Protein AF-A0A3B8WYT2-F1 (afdb_monomer_lite)

pLDDT: mean 75.13, std 12.1, range [45.84, 89.56]

Secondary structure (DSSP, 8-state):
---------TTTHHHHHHHHHHHHHHHHHHHHHTT--HHHHHHHHGGGS-HHHHHHHHHHHHHHHTT--HHHHHHTSTT--HHHHHHHHHHHHHT-HHHHHTT--

Foldseek 3Di:
DPPPPDPPPVVVVLVLLLVLVLQLLVQLLVCVLVVNDNLRSLVVSLVSHDPVQSVLSVQLSVCVVVVNQNLRSVVSRPNDDVQQSVLCVVCSVVVRNNVSSVVSD

Radius of gyration: 15.18 Å; chains: 1; bounding box: 38×23×46 Å

Sequence (105 aa):
PFDRLQVTAPLIGPWYLRRQLHEFINTLALLLSAGIPAHQAVPLAIPTTNSEVRRRIEEMNVALANGTGFTDALATIEGLNQQAIAMAASGETAGKLDEMLHHYS

Structure (mmCIF, N/CA/C/O backbone):
data_AF-A0A3B8WYT2-F1
#
_entry.id   AF-A0A3B8WYT2-F1
#
loop_
_atom_site.group_PDB
_atom_site.id
_atom_site.type_symbol
_atom_site.label_atom_id
_atom_site.label_alt_id
_atom_site.label_comp_id
_atom_site.label_asym_id
_atom_site.label_entity_id
_atom_site.label_seq_id
_atom_site.pdbx_PDB_ins_code
_atom_site.Cartn_x
_atom_site.Cartn_y
_atom_site.Cartn_z
_atom_site.occupancy
_atom_site.B_iso_or_equiv
_atom_site.auth_seq_id
_atom_site.auth_comp_id
_atom_site.auth_asym_id
_atom_site.auth_atom_id
_atom_site.pdbx_PDB_model_num
ATOM 1 N N . PRO A 1 1 ? 24.343 -15.597 -34.655 1.00 48.44 1 PRO A N 1
ATOM 2 C CA . PRO A 1 1 ? 23.507 -14.514 -35.222 1.00 48.44 1 PRO A CA 1
ATOM 3 C C . PRO A 1 1 ? 22.047 -14.572 -34.721 1.00 48.44 1 PRO A C 1
ATOM 5 O O . PRO A 1 1 ? 21.110 -14.532 -35.507 1.00 48.44 1 PRO A O 1
ATOM 8 N N . PHE A 1 2 ? 21.877 -14.636 -33.397 1.00 51.31 2 PHE A N 1
ATOM 9 C CA . PHE A 1 2 ? 20.612 -14.374 -32.696 1.00 51.31 2 PHE A CA 1
ATOM 10 C C . PHE A 1 2 ? 20.886 -13.373 -31.566 1.00 51.31 2 PHE A C 1
ATOM 12 O O . PHE A 1 2 ? 20.425 -13.508 -30.439 1.00 51.31 2 PHE A O 1
ATOM 19 N N . ASP A 1 3 ? 21.713 -12.379 -31.890 1.00 48.53 3 ASP A N 1
ATOM 20 C CA . ASP A 1 3 ? 21.883 -11.186 -31.080 1.00 48.53 3 ASP A CA 1
ATOM 21 C C . ASP A 1 3 ? 20.639 -10.315 -31.240 1.00 48.53 3 ASP A C 1
ATOM 23 O O . ASP A 1 3 ? 20.220 -10.016 -32.359 1.00 48.53 3 ASP A O 1
ATOM 27 N N . ARG A 1 4 ? 20.104 -9.849 -30.110 1.00 48.44 4 ARG A N 1
ATOM 28 C CA . ARG A 1 4 ? 19.177 -8.709 -30.031 1.00 48.44 4 ARG A CA 1
ATOM 29 C C . ARG A 1 4 ? 17.793 -8.919 -30.652 1.00 48.44 4 ARG A C 1
ATOM 31 O O . ARG A 1 4 ? 17.277 -8.024 -31.320 1.00 48.44 4 ARG A O 1
ATOM 38 N N . LEU A 1 5 ? 17.118 -10.022 -30.324 1.00 52.88 5 LEU A N 1
ATOM 39 C CA . LEU A 1 5 ? 15.654 -9.960 -30.266 1.00 52.88 5 LEU A CA 1
ATOM 40 C C . LEU A 1 5 ? 15.284 -9.036 -29.100 1.00 52.88 5 LEU A C 1
ATOM 42 O O . LEU A 1 5 ? 15.500 -9.330 -27.929 1.00 52.88 5 LEU A O 1
ATOM 46 N N . GLN A 1 6 ? 14.871 -7.841 -29.493 1.00 47.56 6 GLN A N 1
ATOM 47 C CA . GLN A 1 6 ? 14.685 -6.641 -28.700 1.00 47.56 6 GLN A CA 1
ATOM 48 C C . GLN A 1 6 ? 13.754 -6.897 -27.505 1.00 47.56 6 GLN A C 1
ATOM 50 O O . GLN A 1 6 ? 12.537 -6.952 -27.645 1.00 47.56 6 GLN A O 1
ATOM 55 N N . VAL A 1 7 ? 14.339 -6.971 -26.305 1.00 52.00 7 VAL A N 1
ATOM 56 C CA . VAL A 1 7 ? 13.640 -6.978 -24.998 1.00 52.00 7 VAL A CA 1
ATOM 57 C C . VAL A 1 7 ? 13.104 -5.576 -24.641 1.00 52.00 7 VAL A C 1
ATOM 59 O O . VAL A 1 7 ? 12.670 -5.298 -23.531 1.00 52.00 7 VAL A O 1
ATOM 62 N N . THR A 1 8 ? 13.084 -4.654 -25.598 1.00 48.56 8 THR A N 1
ATOM 63 C CA . THR A 1 8 ? 12.613 -3.282 -25.418 1.00 48.56 8 THR A CA 1
ATOM 64 C C . THR A 1 8 ? 11.336 -3.103 -26.223 1.00 48.56 8 THR A C 1
ATOM 66 O O . THR A 1 8 ? 11.311 -2.407 -27.230 1.00 48.56 8 THR A O 1
ATOM 69 N N . ALA A 1 9 ? 10.259 -3.758 -25.794 1.00 55.78 9 ALA A N 1
ATOM 70 C CA . ALA A 1 9 ? 8.915 -3.361 -26.190 1.00 55.78 9 ALA A CA 1
ATOM 71 C C . ALA A 1 9 ? 8.381 -2.385 -25.121 1.00 55.78 9 ALA A C 1
ATOM 73 O O . ALA A 1 9 ? 7.700 -2.826 -24.190 1.00 55.78 9 ALA A O 1
ATOM 74 N N . PRO A 1 10 ? 8.669 -1.065 -25.208 1.00 54.38 10 PRO A N 1
ATOM 75 C CA . PRO A 1 10 ? 8.196 -0.057 -24.247 1.00 54.38 10 PRO A CA 1
ATOM 76 C C . PRO A 1 10 ? 6.661 0.007 -24.129 1.00 54.38 10 PRO A C 1
ATOM 78 O O . PRO A 1 10 ? 6.136 0.622 -23.208 1.00 54.38 10 PRO A O 1
ATOM 81 N N . LEU A 1 11 ? 5.935 -0.668 -25.026 1.00 55.03 11 LEU A N 1
ATOM 82 C CA . LEU A 1 11 ? 4.479 -0.796 -25.018 1.00 55.03 11 LEU A CA 1
ATOM 83 C C . LEU A 1 11 ? 3.951 -1.890 -24.066 1.00 55.03 11 LEU A C 1
ATOM 85 O O . LEU A 1 11 ? 2.823 -1.773 -23.594 1.00 55.03 11 LEU A O 1
ATOM 89 N N . ILE A 1 12 ? 4.739 -2.926 -23.742 1.00 55.31 12 ILE A N 1
ATOM 90 C CA . ILE A 1 12 ? 4.306 -4.026 -22.850 1.00 55.31 12 ILE A CA 1
ATOM 91 C C . ILE A 1 12 ? 4.530 -3.663 -21.371 1.00 55.31 12 ILE A C 1
ATOM 93 O O . ILE A 1 12 ? 3.767 -4.089 -20.501 1.00 55.31 12 ILE A O 1
ATOM 97 N N . GLY A 1 13 ? 5.528 -2.820 -21.085 1.00 64.44 13 GLY A N 1
ATOM 98 C CA . GLY A 1 13 ? 5.908 -2.408 -19.728 1.00 64.44 13 GLY A CA 1
ATOM 99 C C . GLY A 1 13 ? 4.751 -1.849 -18.884 1.00 64.44 13 GLY A C 1
ATOM 100 O O . GLY A 1 13 ? 4.493 -2.384 -17.806 1.00 64.44 13 GLY A O 1
ATOM 101 N N . PRO A 1 14 ? 3.993 -0.841 -19.362 1.00 68.75 14 PRO A N 1
ATOM 102 C CA . PRO A 1 14 ? 2.914 -0.229 -18.582 1.00 68.75 14 PRO A CA 1
ATOM 103 C C . PRO A 1 14 ? 1.743 -1.174 -18.286 1.00 68.75 14 PRO A C 1
ATOM 105 O O . PRO A 1 14 ? 1.100 -1.061 -17.245 1.00 68.75 14 PRO A O 1
ATOM 108 N N . TRP A 1 15 ? 1.430 -2.096 -19.201 1.00 70.88 15 TRP A N 1
ATOM 109 C CA . TRP A 1 15 ? 0.340 -3.059 -19.013 1.00 70.88 15 TRP A CA 1
ATOM 110 C C . TRP A 1 15 ? 0.734 -4.153 -18.017 1.00 70.88 15 TRP A C 1
ATOM 112 O O . TRP A 1 15 ? -0.040 -4.499 -17.126 1.00 70.88 15 TRP A O 1
ATOM 122 N N . TYR A 1 16 ? 1.978 -4.625 -18.111 1.00 75.06 16 TYR A N 1
ATOM 123 C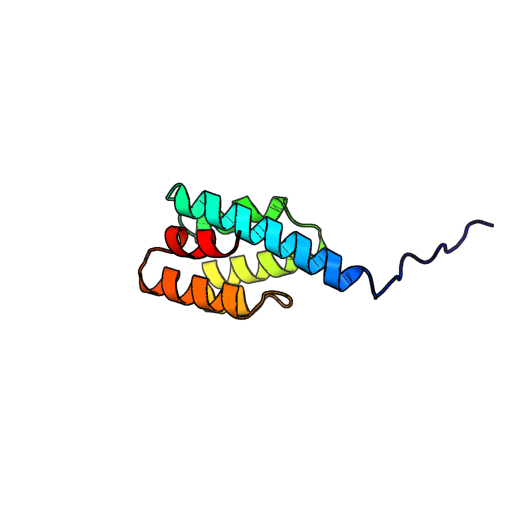 CA . TYR A 1 16 ? 2.543 -5.585 -17.170 1.00 75.06 16 TYR A CA 1
ATOM 124 C C . TYR A 1 16 ? 2.655 -5.012 -15.748 1.00 75.06 16 TYR A C 1
ATOM 126 O O . TYR A 1 16 ? 2.273 -5.677 -14.788 1.00 75.06 16 TYR A O 1
ATOM 134 N N . LEU A 1 17 ? 3.087 -3.753 -15.612 1.00 75.75 17 LEU A N 1
ATOM 135 C CA . LEU A 1 17 ? 3.160 -3.052 -14.326 1.00 75.75 17 LEU A CA 1
ATOM 136 C C . LEU A 1 17 ? 1.778 -2.915 -13.666 1.00 75.75 17 LEU A C 1
ATOM 138 O O . LEU A 1 17 ? 1.623 -3.220 -12.487 1.00 75.75 17 LEU A O 1
ATOM 142 N N . ARG A 1 18 ? 0.757 -2.523 -14.440 1.00 76.62 18 ARG A N 1
ATOM 143 C CA . ARG A 1 18 ? -0.628 -2.414 -13.950 1.00 76.62 18 ARG A CA 1
ATOM 144 C C . ARG A 1 18 ? -1.176 -3.741 -13.434 1.00 76.62 18 ARG A C 1
ATOM 146 O O . ARG A 1 18 ? -1.804 -3.764 -12.380 1.00 76.62 18 ARG A O 1
ATOM 153 N N . ARG A 1 19 ? -0.919 -4.840 -14.147 1.00 81.88 19 ARG A N 1
ATOM 154 C CA . ARG A 1 19 ? -1.333 -6.179 -13.711 1.00 81.88 19 ARG A CA 1
ATOM 155 C C . ARG A 1 19 ? -0.691 -6.562 -12.376 1.00 81.88 19 ARG A C 1
ATOM 157 O O . ARG A 1 19 ? -1.389 -7.013 -11.480 1.00 81.88 19 ARG A O 1
ATOM 164 N N . GLN A 1 20 ? 0.614 -6.344 -12.241 1.00 82.44 20 GLN A N 1
ATOM 165 C CA . GLN A 1 20 ? 1.355 -6.666 -11.019 1.00 82.44 20 GLN A CA 1
ATOM 166 C C . GLN A 1 20 ? 0.877 -5.843 -9.816 1.00 82.44 20 GLN A C 1
ATOM 168 O O . GLN A 1 20 ? 0.705 -6.374 -8.723 1.00 82.44 20 GLN A O 1
ATOM 173 N N . LEU A 1 21 ? 0.591 -4.554 -10.023 1.00 80.50 21 LEU A N 1
ATOM 174 C CA . LEU A 1 21 ? -0.011 -3.710 -8.990 1.00 80.50 21 LEU A CA 1
ATOM 175 C C . LEU A 1 21 ? -1.402 -4.198 -8.586 1.00 80.50 21 LEU A C 1
ATOM 177 O O . LEU A 1 21 ? -1.738 -4.174 -7.409 1.00 80.50 21 LEU A O 1
ATOM 181 N N . HIS A 1 22 ? -2.206 -4.669 -9.535 1.00 82.62 22 HIS A N 1
ATOM 182 C CA . HIS A 1 22 ? -3.517 -5.228 -9.227 1.00 82.62 22 HIS A CA 1
ATOM 183 C C . HIS A 1 22 ? -3.412 -6.528 -8.406 1.00 82.62 22 HIS A C 1
ATOM 185 O O . HIS A 1 22 ? -4.114 -6.674 -7.409 1.00 82.62 22 HIS A O 1
ATOM 191 N N . GLU A 1 23 ? -2.485 -7.430 -8.748 1.00 83.06 23 GLU A N 1
ATOM 192 C CA . GLU A 1 23 ? -2.210 -8.650 -7.966 1.00 83.06 23 GLU A CA 1
ATOM 193 C C . GLU A 1 23 ? -1.710 -8.323 -6.541 1.00 83.06 23 GLU A C 1
ATOM 195 O O . GLU A 1 23 ? -2.144 -8.952 -5.567 1.00 83.06 23 GLU A O 1
ATOM 200 N N . PHE A 1 24 ? -0.871 -7.291 -6.395 1.00 85.31 24 PHE A N 1
ATOM 201 C CA . PHE A 1 24 ? -0.453 -6.760 -5.095 1.00 85.31 24 PHE A CA 1
ATOM 202 C C . PHE A 1 24 ? -1.640 -6.242 -4.275 1.00 85.31 24 PHE A C 1
ATOM 204 O O . PHE A 1 24 ? -1.817 -6.672 -3.136 1.00 85.31 24 PHE A O 1
ATOM 211 N N . ILE A 1 25 ? -2.476 -5.368 -4.848 1.00 82.38 25 ILE A N 1
ATOM 212 C CA . ILE A 1 25 ? -3.636 -4.801 -4.147 1.00 82.38 25 ILE A CA 1
ATOM 213 C C . ILE A 1 25 ? -4.626 -5.889 -3.731 1.00 82.38 25 ILE A C 1
ATOM 215 O O . ILE A 1 25 ? -5.105 -5.856 -2.603 1.00 82.38 25 ILE A O 1
ATOM 219 N N . ASN A 1 26 ? -4.897 -6.877 -4.585 1.00 82.31 26 ASN A N 1
ATOM 220 C CA . ASN A 1 26 ? -5.806 -7.975 -4.244 1.00 82.31 26 ASN A CA 1
ATOM 221 C C . ASN A 1 26 ? -5.263 -8.824 -3.091 1.00 82.31 26 ASN A C 1
ATOM 223 O O . ASN A 1 26 ? -6.002 -9.186 -2.178 1.00 82.31 26 ASN A O 1
ATOM 227 N N . THR A 1 27 ? -3.960 -9.112 -3.097 1.00 86.44 27 THR A N 1
ATOM 228 C CA . THR A 1 27 ? -3.316 -9.828 -1.986 1.00 86.44 27 THR A CA 1
ATOM 229 C C . THR A 1 27 ? -3.387 -9.009 -0.701 1.00 86.44 27 THR A C 1
ATOM 231 O O . THR A 1 27 ? -3.726 -9.533 0.358 1.00 86.44 27 THR A O 1
ATOM 234 N N . LEU A 1 28 ? -3.113 -7.710 -0.796 1.00 84.06 28 LEU A N 1
ATOM 235 C CA . LEU A 1 28 ? -3.175 -6.786 0.327 1.00 84.06 28 LEU A CA 1
ATOM 236 C C . LEU A 1 28 ? -4.594 -6.689 0.905 1.00 84.06 28 LEU A C 1
ATOM 238 O O . LEU A 1 28 ? -4.747 -6.736 2.122 1.00 84.06 28 LEU A O 1
ATOM 242 N N . ALA A 1 29 ? -5.614 -6.639 0.045 1.00 80.25 29 ALA A N 1
ATOM 243 C CA . ALA A 1 29 ? -7.023 -6.676 0.424 1.00 80.25 29 ALA A CA 1
ATOM 244 C C . ALA A 1 29 ? -7.333 -7.920 1.262 1.00 80.25 29 ALA A C 1
ATOM 246 O O . ALA A 1 29 ? -7.804 -7.797 2.386 1.00 80.25 29 ALA A O 1
ATOM 247 N N . LEU A 1 30 ? -6.971 -9.107 0.760 1.00 81.50 30 LEU A N 1
ATOM 248 C CA . LEU A 1 30 ? -7.203 -10.380 1.449 1.00 81.50 30 LEU A CA 1
ATOM 249 C C . LEU A 1 30 ? -6.550 -10.426 2.836 1.00 81.50 30 LEU A C 1
ATOM 251 O O . LEU A 1 30 ? -7.161 -10.903 3.791 1.00 81.50 30 LEU A O 1
ATOM 255 N N . LEU A 1 31 ? -5.314 -9.938 2.955 1.00 85.06 31 LEU A N 1
ATOM 256 C CA . LEU A 1 31 ? -4.592 -9.910 4.228 1.00 85.06 31 LEU A CA 1
ATOM 257 C C . LEU A 1 31 ? -5.253 -8.948 5.221 1.00 85.06 31 LEU A C 1
ATOM 259 O O . LEU A 1 31 ? -5.444 -9.304 6.384 1.00 85.06 31 LEU A O 1
ATOM 263 N N . LEU A 1 32 ? -5.642 -7.758 4.762 1.00 81.44 32 LEU A N 1
ATOM 264 C CA . LEU A 1 32 ? -6.345 -6.781 5.591 1.00 81.44 32 LEU A CA 1
ATOM 265 C C . LEU A 1 32 ? -7.688 -7.346 6.073 1.00 81.44 32 LEU A C 1
ATOM 267 O O . LEU A 1 32 ? -7.981 -7.254 7.262 1.00 81.44 32 LEU A O 1
ATOM 271 N N . SER A 1 33 ? -8.453 -8.010 5.202 1.00 76.00 33 SER A N 1
ATOM 272 C CA . SER A 1 33 ? -9.725 -8.674 5.548 1.00 76.00 33 SER A CA 1
ATOM 273 C C . SER A 1 33 ? -9.572 -9.868 6.476 1.00 76.00 33 SER A C 1
ATOM 275 O O . SER A 1 33 ? -10.507 -10.219 7.191 1.00 76.00 33 SER A O 1
ATOM 277 N N . ALA A 1 34 ? -8.383 -10.463 6.536 1.00 83.25 34 ALA A N 1
ATOM 278 C CA . ALA A 1 34 ? -8.032 -11.439 7.560 1.00 83.25 34 ALA A CA 1
ATOM 279 C C . ALA A 1 34 ? -7.669 -10.790 8.916 1.00 83.25 34 ALA A C 1
ATOM 281 O O . ALA A 1 34 ? -7.284 -11.497 9.848 1.00 83.25 34 ALA A O 1
ATOM 282 N N . GLY A 1 35 ? -7.772 -9.462 9.041 1.00 80.00 35 GLY A N 1
ATOM 283 C CA . GLY A 1 35 ? -7.434 -8.701 10.243 1.00 80.00 35 GLY A CA 1
ATOM 284 C C . GLY A 1 35 ? -5.938 -8.428 10.408 1.00 80.00 35 GLY A C 1
ATOM 285 O O . GLY A 1 35 ? -5.510 -8.012 11.487 1.00 80.00 35 GLY A O 1
ATOM 286 N N . ILE A 1 36 ? -5.124 -8.666 9.373 1.00 84.88 36 ILE A N 1
ATOM 287 C CA . ILE A 1 36 ? -3.682 -8.410 9.428 1.00 84.88 36 ILE A CA 1
ATOM 288 C C . ILE A 1 36 ? -3.451 -6.901 9.278 1.00 84.88 36 ILE A C 1
ATOM 290 O O . ILE A 1 36 ? -3.866 -6.326 8.274 1.00 84.88 36 ILE A O 1
ATOM 294 N N . PRO A 1 37 ? -2.761 -6.234 10.220 1.00 82.50 37 PRO A N 1
ATOM 295 C CA . PRO A 1 37 ? -2.499 -4.800 10.130 1.00 82.50 37 PRO A CA 1
ATOM 296 C C . PRO A 1 37 ? -1.706 -4.422 8.872 1.00 82.50 37 PRO A C 1
ATOM 298 O O . PRO A 1 37 ? -0.797 -5.147 8.472 1.00 82.50 37 PRO A O 1
ATOM 301 N N . ALA A 1 38 ? -1.960 -3.239 8.302 1.00 80.25 38 ALA A N 1
ATOM 302 C CA . ALA A 1 38 ? -1.339 -2.792 7.046 1.00 80.25 38 ALA A CA 1
ATOM 303 C C . ALA A 1 38 ? 0.200 -2.882 7.030 1.00 80.25 38 ALA A C 1
ATOM 305 O O . ALA A 1 38 ? 0.775 -3.382 6.067 1.00 80.25 38 ALA A O 1
ATOM 306 N N . HIS A 1 39 ? 0.871 -2.488 8.118 1.00 82.19 39 HIS A N 1
ATOM 307 C CA . HIS A 1 39 ? 2.335 -2.566 8.237 1.00 82.19 39 HIS A CA 1
ATOM 308 C C . HIS A 1 39 ? 2.888 -4.007 8.202 1.00 82.19 39 HIS A C 1
ATOM 310 O O . HIS A 1 39 ? 4.061 -4.203 7.904 1.00 82.19 39 HIS A O 1
ATOM 316 N N . GLN A 1 40 ? 2.059 -5.015 8.498 1.00 85.50 40 GLN A N 1
ATOM 317 C CA . GLN A 1 40 ? 2.401 -6.439 8.370 1.00 85.50 40 GLN A CA 1
ATOM 318 C C . GLN A 1 40 ? 1.926 -7.014 7.034 1.00 85.50 40 GLN A C 1
ATOM 320 O O . GLN A 1 40 ? 2.600 -7.856 6.450 1.00 85.50 40 GLN A O 1
ATOM 325 N N . ALA A 1 41 ? 0.786 -6.551 6.525 1.00 87.44 41 ALA A N 1
ATOM 326 C CA . ALA A 1 41 ? 0.202 -7.039 5.283 1.00 87.44 41 ALA A CA 1
ATOM 327 C C . ALA A 1 41 ? 1.018 -6.627 4.044 1.00 87.44 41 ALA A C 1
ATOM 329 O O . ALA A 1 41 ? 1.225 -7.438 3.143 1.00 87.44 41 ALA A O 1
ATOM 330 N N . VAL A 1 42 ? 1.542 -5.396 4.009 1.00 87.25 42 VAL A N 1
ATOM 331 C CA . VAL A 1 42 ? 2.362 -4.885 2.896 1.00 87.25 42 VAL A CA 1
ATOM 332 C C . VAL A 1 42 ? 3.580 -5.773 2.604 1.00 87.25 42 VAL A C 1
ATOM 334 O O . VAL A 1 42 ? 3.687 -6.240 1.468 1.00 87.25 42 VAL A O 1
ATOM 337 N N . PRO A 1 43 ? 4.468 -6.096 3.568 1.00 88.75 43 PRO A N 1
ATOM 338 C CA . PRO A 1 43 ? 5.623 -6.950 3.290 1.00 88.75 43 PRO A CA 1
ATOM 339 C C . PRO A 1 43 ? 5.249 -8.385 2.898 1.00 88.75 43 PRO A C 1
ATOM 341 O O . PRO A 1 43 ? 6.003 -9.026 2.167 1.00 88.75 43 PRO A O 1
ATOM 344 N N . LEU A 1 44 ? 4.083 -8.882 3.321 1.00 88.75 44 LEU A N 1
ATOM 345 C CA . LEU A 1 44 ? 3.564 -10.190 2.905 1.00 88.75 44 LEU A CA 1
ATOM 346 C C . LEU A 1 44 ? 3.025 -10.190 1.467 1.00 88.75 44 LEU A C 1
ATOM 348 O O . LEU A 1 44 ? 3.028 -11.235 0.820 1.00 88.75 44 LEU A O 1
ATOM 352 N N . ALA A 1 45 ? 2.595 -9.034 0.957 1.00 86.44 45 ALA A N 1
ATOM 353 C CA . ALA A 1 45 ? 2.115 -8.874 -0.411 1.00 86.44 45 ALA A CA 1
ATOM 354 C C . ALA A 1 45 ? 3.242 -8.561 -1.420 1.00 86.44 45 ALA A C 1
ATOM 356 O O . ALA A 1 45 ? 3.075 -8.831 -2.603 1.00 86.44 45 ALA A O 1
ATOM 357 N N . ILE A 1 46 ? 4.413 -8.066 -0.991 1.00 83.38 46 ILE A N 1
ATOM 358 C CA . ILE A 1 46 ? 5.575 -7.780 -1.869 1.00 83.38 46 ILE A CA 1
ATOM 359 C C . ILE A 1 46 ? 6.023 -8.969 -2.754 1.00 83.38 46 ILE A C 1
ATOM 361 O O . ILE A 1 46 ? 6.366 -8.750 -3.921 1.00 83.38 46 ILE A O 1
ATOM 365 N N . PRO A 1 47 ? 6.068 -10.230 -2.270 1.00 83.00 47 PRO A N 1
ATOM 366 C CA . PRO A 1 47 ? 6.563 -11.351 -3.068 1.00 83.00 47 PRO A CA 1
ATOM 367 C C . PRO A 1 47 ? 5.746 -11.645 -4.329 1.00 83.00 47 PRO A C 1
ATOM 369 O O . PRO A 1 47 ? 6.267 -12.322 -5.217 1.00 83.00 47 PRO A O 1
ATOM 372 N N . THR A 1 48 ? 4.511 -11.142 -4.430 1.00 77.38 48 THR A N 1
ATOM 373 C CA . THR A 1 48 ? 3.653 -11.344 -5.606 1.00 77.38 48 THR A CA 1
ATOM 374 C C . THR A 1 48 ? 4.092 -10.507 -6.806 1.00 77.38 48 THR A C 1
ATOM 376 O O . THR A 1 48 ? 3.679 -10.798 -7.923 1.00 77.38 48 THR A O 1
ATOM 379 N N . THR A 1 49 ? 4.988 -9.528 -6.620 1.00 77.94 49 THR A N 1
ATOM 380 C CA . THR A 1 49 ? 5.402 -8.604 -7.682 1.00 77.94 49 THR A CA 1
ATOM 381 C C . THR A 1 49 ? 6.788 -8.907 -8.261 1.00 77.94 49 THR A C 1
ATOM 383 O O . THR A 1 49 ? 7.668 -9.482 -7.608 1.00 77.94 49 THR A O 1
ATOM 386 N N . ASN A 1 50 ? 7.031 -8.446 -9.495 1.00 77.50 50 ASN A N 1
ATOM 387 C CA . ASN A 1 50 ? 8.351 -8.503 -10.138 1.00 77.50 50 ASN A CA 1
ATOM 388 C C . ASN A 1 50 ? 9.367 -7.527 -9.502 1.00 77.50 50 ASN A C 1
ATOM 390 O O . ASN A 1 50 ? 9.009 -6.692 -8.674 1.00 77.50 50 ASN A O 1
ATOM 394 N N . SER A 1 51 ? 10.634 -7.593 -9.929 1.00 75.38 51 SER A N 1
ATOM 395 C CA . SER A 1 51 ? 11.728 -6.768 -9.388 1.00 75.38 51 SER A CA 1
ATOM 396 C C . SER A 1 51 ? 11.520 -5.252 -9.523 1.00 75.38 51 SER A C 1
ATOM 398 O O . SER A 1 51 ? 11.949 -4.510 -8.647 1.00 75.38 51 SER A O 1
ATOM 400 N N . GLU A 1 52 ? 10.853 -4.788 -10.585 1.00 73.25 52 GLU A N 1
ATOM 401 C CA . GLU A 1 52 ? 10.612 -3.354 -10.822 1.00 73.25 52 GLU A CA 1
ATOM 402 C C . GLU A 1 52 ? 9.532 -2.784 -9.891 1.00 73.25 52 GLU A C 1
ATOM 404 O O . GLU A 1 52 ? 9.712 -1.729 -9.284 1.00 73.25 52 GLU A O 1
ATOM 409 N N . VAL A 1 53 ? 8.412 -3.496 -9.739 1.00 76.00 53 VAL A N 1
ATOM 410 C CA . VAL A 1 53 ? 7.312 -3.091 -8.851 1.00 76.00 53 VAL A CA 1
ATOM 411 C C . VAL A 1 53 ? 7.703 -3.278 -7.384 1.00 76.00 53 VAL A C 1
ATOM 413 O O . VAL A 1 53 ? 7.362 -2.448 -6.545 1.00 76.00 53 VAL A O 1
ATOM 416 N N . ARG A 1 54 ? 8.497 -4.312 -7.088 1.00 82.69 54 ARG A N 1
ATOM 417 C CA . ARG A 1 54 ? 8.999 -4.603 -5.742 1.00 82.69 54 ARG A CA 1
ATOM 418 C C . ARG A 1 54 ? 9.725 -3.415 -5.123 1.00 82.69 54 ARG A C 1
ATOM 420 O O . ARG A 1 54 ? 9.384 -3.041 -4.010 1.00 82.69 54 ARG A O 1
ATOM 427 N N . ARG A 1 55 ? 10.649 -2.780 -5.854 1.00 82.56 55 ARG A N 1
ATOM 428 C CA . ARG A 1 55 ? 11.403 -1.619 -5.346 1.00 82.56 55 ARG A CA 1
ATOM 429 C C . ARG A 1 55 ? 10.477 -0.477 -4.913 1.00 82.56 55 ARG A C 1
ATOM 431 O O . ARG A 1 55 ? 10.678 0.124 -3.866 1.00 82.56 55 ARG A O 1
ATOM 438 N N . ARG A 1 56 ? 9.435 -0.204 -5.704 1.00 82.44 56 ARG A N 1
ATOM 439 C CA . ARG A 1 56 ? 8.454 0.857 -5.419 1.00 82.44 56 ARG A CA 1
ATOM 440 C C . ARG A 1 56 ? 7.621 0.538 -4.174 1.00 82.44 56 ARG A C 1
ATOM 442 O O . ARG A 1 56 ? 7.363 1.419 -3.363 1.00 82.44 56 ARG A O 1
ATOM 449 N N . ILE A 1 57 ? 7.230 -0.725 -3.997 1.00 84.06 57 ILE A N 1
ATOM 450 C CA . ILE A 1 57 ? 6.489 -1.159 -2.803 1.00 84.06 57 ILE A CA 1
ATOM 451 C C . ILE A 1 57 ? 7.401 -1.191 -1.566 1.00 84.06 57 ILE A C 1
ATOM 453 O O . ILE A 1 57 ? 6.956 -0.873 -0.467 1.00 84.06 57 ILE A O 1
ATOM 457 N N . GLU A 1 58 ? 8.683 -1.522 -1.717 1.00 87.25 58 GLU A N 1
ATOM 458 C CA . GLU A 1 58 ? 9.666 -1.440 -0.630 1.00 87.25 58 GLU A CA 1
ATOM 459 C C . GLU A 1 58 ? 9.840 0.006 -0.139 1.00 87.25 58 GLU A C 1
ATOM 461 O O . GLU A 1 58 ? 9.849 0.240 1.069 1.00 87.25 58 GLU A O 1
ATOM 466 N N . GLU A 1 59 ? 9.889 0.984 -1.047 1.00 86.75 59 GLU A N 1
ATOM 467 C CA . GLU A 1 59 ? 9.910 2.414 -0.705 1.00 86.75 59 GLU A CA 1
ATOM 468 C C . GLU A 1 59 ? 8.637 2.844 0.048 1.00 86.75 59 GLU A C 1
ATOM 470 O O . GLU A 1 59 ? 8.728 3.490 1.096 1.00 86.75 59 GLU A O 1
ATOM 475 N N . MET A 1 60 ? 7.457 2.409 -0.412 1.00 87.38 60 MET A N 1
ATOM 476 C CA . MET A 1 60 ? 6.186 2.598 0.303 1.00 87.38 60 MET A CA 1
ATOM 477 C C . MET A 1 60 ? 6.227 1.980 1.712 1.00 87.38 60 MET A C 1
ATOM 479 O O . MET A 1 60 ? 5.777 2.600 2.676 1.00 87.38 60 MET A O 1
ATOM 483 N N . ASN A 1 61 ? 6.774 0.770 1.858 1.00 87.50 61 ASN A N 1
ATOM 484 C CA . ASN A 1 61 ? 6.867 0.078 3.144 1.00 87.50 61 ASN A CA 1
ATOM 485 C C . ASN A 1 61 ? 7.779 0.822 4.134 1.00 87.50 61 ASN A C 1
ATOM 487 O O . ASN A 1 61 ? 7.472 0.905 5.323 1.00 87.50 61 ASN A O 1
ATOM 491 N N . VAL A 1 62 ? 8.875 1.409 3.646 1.00 89.56 62 VAL A N 1
ATOM 492 C CA . VAL A 1 62 ? 9.745 2.274 4.456 1.00 89.56 62 VAL A CA 1
ATOM 493 C C . VAL A 1 62 ? 9.008 3.544 4.887 1.00 89.56 62 VAL A C 1
ATOM 495 O O . VAL A 1 62 ? 9.102 3.930 6.051 1.00 89.56 62 VAL A O 1
ATOM 498 N N . ALA A 1 63 ? 8.246 4.181 3.994 1.00 87.56 63 ALA A N 1
ATOM 499 C CA . ALA A 1 63 ? 7.448 5.360 4.338 1.00 87.56 63 ALA A CA 1
ATOM 500 C C . ALA A 1 63 ? 6.414 5.049 5.437 1.00 87.56 63 ALA A C 1
ATOM 502 O O . ALA A 1 63 ? 6.339 5.762 6.439 1.00 87.56 63 ALA A O 1
ATOM 503 N N . LEU A 1 64 ? 5.694 3.931 5.306 1.00 85.88 64 LEU A N 1
ATOM 504 C CA . LEU A 1 64 ? 4.769 3.429 6.328 1.00 85.88 64 LEU A CA 1
ATOM 505 C C . LEU A 1 64 ? 5.452 3.216 7.684 1.00 85.88 64 LEU A C 1
ATOM 507 O O . LEU A 1 64 ? 4.931 3.640 8.715 1.00 85.88 64 LEU A O 1
ATOM 511 N N . ALA A 1 65 ? 6.635 2.596 7.692 1.00 85.56 65 ALA A N 1
ATOM 512 C CA . ALA A 1 65 ? 7.406 2.372 8.916 1.00 85.56 65 ALA A CA 1
ATOM 513 C C . ALA A 1 65 ? 7.849 3.684 9.592 1.00 85.56 65 ALA A C 1
ATOM 515 O O . ALA A 1 65 ? 7.990 3.729 10.813 1.00 85.56 65 ALA A O 1
ATOM 516 N N . ASN A 1 66 ? 8.018 4.757 8.815 1.00 89.44 66 ASN A N 1
ATOM 517 C CA . ASN A 1 66 ? 8.356 6.094 9.306 1.00 89.44 66 ASN A CA 1
ATOM 518 C C . ASN A 1 66 ? 7.128 6.913 9.749 1.00 89.44 66 ASN A C 1
ATOM 520 O O . ASN A 1 66 ? 7.275 8.078 10.119 1.00 89.44 66 ASN A O 1
ATOM 524 N N . GLY A 1 67 ? 5.926 6.328 9.722 1.00 85.12 67 GLY A N 1
ATOM 525 C CA . GLY A 1 67 ? 4.689 6.979 10.154 1.00 85.12 67 GLY A CA 1
ATOM 526 C C . GLY A 1 67 ? 3.977 7.780 9.064 1.00 85.12 67 GLY A C 1
ATOM 527 O O . GLY A 1 67 ? 3.061 8.537 9.378 1.00 85.12 67 GLY A O 1
ATOM 528 N N . THR A 1 68 ? 4.369 7.633 7.794 1.00 87.94 68 THR A N 1
ATOM 529 C CA . THR A 1 68 ? 3.552 8.124 6.677 1.00 87.94 68 THR A CA 1
ATOM 530 C C . THR A 1 68 ? 2.222 7.370 6.651 1.00 87.94 68 THR A C 1
ATOM 532 O O . THR A 1 68 ? 2.198 6.156 6.856 1.00 87.94 68 THR A O 1
ATOM 535 N N . GLY A 1 69 ? 1.123 8.084 6.391 1.00 86.44 69 GLY A N 1
ATOM 536 C CA . GLY A 1 69 ? -0.187 7.465 6.202 1.00 86.44 69 GLY A CA 1
ATOM 537 C C . GLY A 1 69 ? -0.165 6.449 5.058 1.00 86.44 69 GLY A C 1
ATOM 538 O O . GLY A 1 69 ? 0.571 6.601 4.081 1.00 86.44 69 GLY A O 1
ATOM 539 N N . PHE A 1 70 ? -0.970 5.400 5.167 1.00 84.50 70 PHE A N 1
ATOM 540 C CA . PHE A 1 70 ? -1.080 4.345 4.167 1.00 84.50 70 PHE A CA 1
ATOM 541 C C . PHE A 1 70 ? -1.488 4.885 2.802 1.00 84.50 70 PHE A C 1
ATOM 543 O O . PHE A 1 70 ? -0.891 4.511 1.794 1.00 84.50 70 PHE A O 1
ATOM 550 N N . THR A 1 71 ? -2.452 5.796 2.765 1.00 85.81 71 THR A N 1
ATOM 551 C CA . THR A 1 71 ? -2.919 6.436 1.532 1.00 85.81 71 THR A CA 1
ATOM 552 C C . THR A 1 71 ? -1.816 7.249 0.874 1.00 85.81 71 THR A C 1
ATOM 554 O O . THR A 1 71 ? -1.605 7.133 -0.333 1.00 85.81 71 THR A O 1
ATOM 557 N N . ASP A 1 72 ? -1.080 8.029 1.666 1.00 86.88 72 ASP A N 1
ATOM 558 C CA . ASP A 1 72 ? 0.019 8.859 1.177 1.00 86.88 72 ASP A CA 1
ATOM 559 C C . ASP A 1 72 ? 1.160 7.992 0.640 1.00 86.88 72 ASP A C 1
ATOM 561 O O . ASP A 1 72 ? 1.687 8.252 -0.441 1.00 86.88 72 ASP A O 1
ATOM 565 N N . ALA A 1 73 ? 1.498 6.914 1.350 1.00 87.38 73 ALA A N 1
ATOM 566 C CA . ALA A 1 73 ? 2.503 5.955 0.914 1.00 87.38 73 ALA A CA 1
ATOM 567 C C . ALA A 1 73 ? 2.068 5.242 -0.379 1.00 87.38 73 ALA A C 1
ATOM 569 O O . ALA A 1 73 ? 2.866 5.103 -1.307 1.00 87.38 73 ALA A O 1
ATOM 570 N N . LEU A 1 74 ? 0.795 4.851 -0.487 1.00 84.12 74 LEU A N 1
ATOM 571 C CA . LEU A 1 74 ? 0.231 4.202 -1.670 1.00 84.12 74 LEU A CA 1
ATOM 572 C C . LEU A 1 74 ? 0.212 5.136 -2.893 1.00 84.12 74 LEU A C 1
ATOM 574 O O . LEU A 1 74 ? 0.466 4.694 -4.014 1.00 84.12 74 LEU A O 1
ATOM 578 N N . ALA A 1 75 ? -0.034 6.432 -2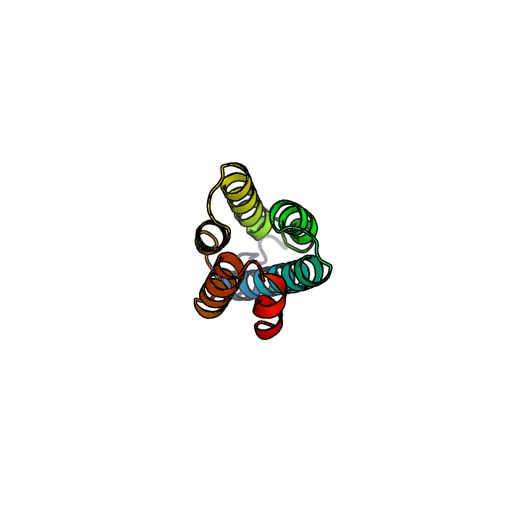.685 1.00 84.75 75 ALA A N 1
ATOM 579 C CA . ALA A 1 75 ? -0.054 7.441 -3.743 1.00 84.75 75 ALA A CA 1
ATOM 580 C C . ALA A 1 75 ? 1.320 7.680 -4.402 1.00 84.75 75 ALA A C 1
ATOM 582 O O . ALA A 1 75 ? 1.378 8.214 -5.510 1.00 84.75 75 ALA A O 1
ATOM 583 N N . THR A 1 76 ? 2.423 7.261 -3.767 1.00 83.62 76 THR A N 1
ATOM 584 C CA . THR A 1 76 ? 3.777 7.347 -4.352 1.00 83.62 76 THR A CA 1
ATOM 585 C C . THR A 1 76 ? 4.026 6.329 -5.470 1.00 83.62 76 THR A C 1
ATOM 587 O O . THR A 1 76 ? 4.955 6.480 -6.266 1.00 83.62 76 THR A O 1
ATOM 590 N N . ILE A 1 77 ? 3.191 5.292 -5.570 1.00 81.62 77 ILE A N 1
ATOM 591 C CA . ILE A 1 77 ? 3.347 4.230 -6.560 1.00 81.62 77 ILE A CA 1
ATOM 592 C C . ILE A 1 77 ? 2.691 4.651 -7.883 1.00 81.62 77 I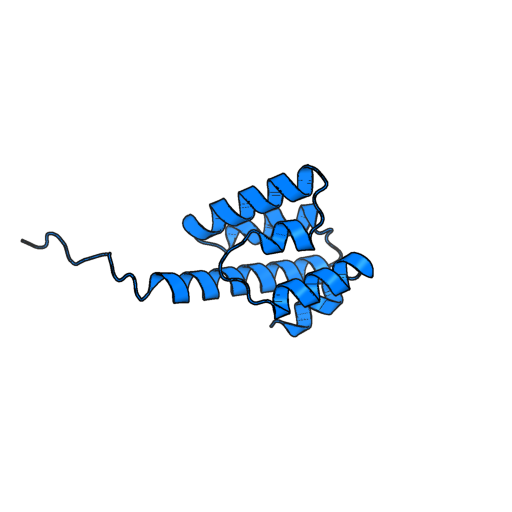LE A C 1
ATOM 594 O O . ILE A 1 77 ? 1.469 4.642 -8.047 1.00 81.62 77 ILE A O 1
ATOM 598 N N . GLU A 1 78 ? 3.518 4.973 -8.880 1.00 76.31 78 GLU A N 1
ATOM 599 C CA . GLU A 1 78 ? 3.036 5.259 -10.235 1.00 76.31 78 GLU A CA 1
ATOM 600 C C . GLU A 1 78 ? 2.331 4.037 -10.849 1.00 76.31 78 GLU A C 1
ATOM 602 O O . GLU A 1 78 ? 2.850 2.920 -10.830 1.00 76.31 78 GLU A O 1
ATOM 607 N N . GLY A 1 79 ? 1.164 4.258 -11.460 1.00 75.31 79 GLY A N 1
ATOM 608 C CA . GLY A 1 79 ? 0.397 3.218 -12.153 1.00 75.31 79 GLY A CA 1
ATOM 609 C C . GLY A 1 79 ? -0.843 2.730 -11.404 1.00 75.31 79 GLY A C 1
ATOM 610 O O . GLY A 1 79 ? -1.673 2.058 -12.021 1.00 75.31 79 GLY A O 1
ATOM 611 N N . LEU A 1 80 ? -1.016 3.114 -10.136 1.00 74.31 80 LEU A N 1
ATOM 612 C CA . LEU A 1 80 ? -2.293 2.989 -9.432 1.00 74.31 80 LEU A CA 1
ATOM 613 C C . LEU A 1 80 ? -3.300 4.016 -9.950 1.00 74.31 80 LEU A C 1
ATOM 615 O O . LEU A 1 80 ? -2.956 5.154 -10.272 1.00 74.31 80 LEU A O 1
ATOM 619 N N . ASN A 1 81 ? -4.561 3.603 -10.057 1.00 75.19 81 ASN A N 1
ATOM 620 C CA . ASN A 1 81 ? -5.631 4.516 -10.430 1.00 75.19 81 ASN A CA 1
ATOM 621 C C . ASN A 1 81 ? -6.109 5.315 -9.201 1.00 75.19 81 ASN A C 1
ATOM 623 O O . ASN A 1 81 ? -5.965 4.888 -8.055 1.00 75.19 81 ASN A O 1
ATOM 627 N N . GLN A 1 82 ? -6.703 6.487 -9.440 1.00 76.06 82 GLN A N 1
ATOM 628 C CA .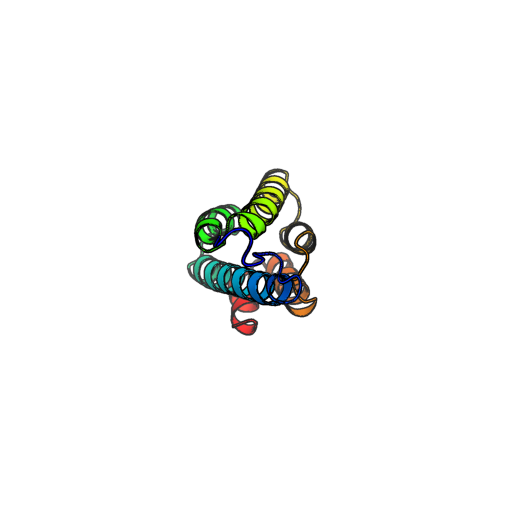 GLN A 1 82 ? -7.201 7.346 -8.357 1.00 76.06 82 GLN A CA 1
ATOM 629 C C . GLN A 1 82 ? -8.300 6.679 -7.517 1.00 76.06 82 GLN A C 1
ATOM 631 O O . GLN A 1 82 ? -8.460 7.014 -6.349 1.00 76.06 82 GLN A O 1
ATOM 636 N N . GLN A 1 83 ? -9.036 5.722 -8.088 1.00 70.44 83 GLN A N 1
ATOM 637 C CA . GLN A 1 83 ? -10.075 4.980 -7.373 1.00 70.44 83 GLN A CA 1
ATOM 638 C C . GLN A 1 83 ? -9.483 4.093 -6.270 1.00 70.44 83 GLN A C 1
ATOM 640 O O . GLN A 1 83 ? -9.994 4.105 -5.155 1.00 70.44 83 GLN A O 1
ATOM 645 N N . ALA A 1 84 ? -8.377 3.391 -6.535 1.00 71.44 84 ALA A N 1
ATOM 646 C CA . ALA A 1 84 ? -7.675 2.583 -5.536 1.00 71.44 84 ALA A CA 1
ATOM 647 C C . ALA A 1 84 ? -7.178 3.438 -4.365 1.00 71.44 84 ALA A C 1
ATOM 649 O O . ALA A 1 84 ? -7.358 3.073 -3.205 1.00 71.44 84 ALA A O 1
ATOM 650 N N . ILE A 1 85 ? -6.604 4.605 -4.672 1.00 78.38 85 ILE A N 1
ATOM 651 C CA . ILE A 1 85 ? -6.109 5.550 -3.664 1.00 78.38 85 ILE A CA 1
ATOM 652 C C . ILE A 1 85 ? -7.276 6.106 -2.835 1.00 78.38 85 ILE A C 1
ATOM 654 O O . ILE A 1 85 ? -7.191 6.153 -1.613 1.00 78.38 85 ILE A O 1
ATOM 658 N N . ALA A 1 86 ? -8.394 6.471 -3.470 1.00 71.81 86 ALA A N 1
ATOM 659 C CA . ALA A 1 86 ? -9.580 6.961 -2.765 1.00 71.81 86 ALA A CA 1
ATOM 660 C C . ALA A 1 86 ? -10.200 5.898 -1.838 1.00 71.81 86 ALA A C 1
ATOM 662 O O . ALA A 1 86 ? -10.649 6.223 -0.738 1.00 71.81 86 ALA A O 1
ATOM 663 N N . MET A 1 87 ? -10.194 4.626 -2.247 1.00 69.94 87 MET A N 1
ATOM 664 C CA . MET A 1 87 ? -10.659 3.522 -1.401 1.00 69.94 87 MET A CA 1
ATOM 665 C C . MET A 1 87 ? -9.726 3.279 -0.213 1.00 69.94 87 MET A C 1
ATOM 667 O O . MET A 1 87 ? -10.205 3.122 0.910 1.00 69.94 87 MET A O 1
ATOM 671 N N . ALA A 1 88 ? -8.409 3.332 -0.428 1.00 74.62 88 ALA A N 1
ATOM 672 C CA . ALA A 1 88 ? -7.429 3.292 0.654 1.00 74.62 88 ALA A CA 1
ATOM 673 C C . ALA A 1 88 ? -7.634 4.443 1.659 1.00 74.62 88 ALA A C 1
ATOM 675 O O . ALA A 1 88 ? -7.682 4.187 2.859 1.00 74.62 88 ALA A O 1
ATOM 676 N N . ALA A 1 89 ? -7.872 5.668 1.174 1.00 73.31 89 ALA A N 1
ATOM 677 C CA . ALA A 1 89 ? -8.145 6.855 1.996 1.00 73.31 89 ALA A CA 1
ATOM 678 C C . ALA A 1 89 ? -9.380 6.699 2.888 1.00 73.31 89 ALA A C 1
ATOM 680 O O . ALA A 1 89 ? -9.354 7.010 4.085 1.00 73.31 89 ALA A O 1
ATOM 681 N N . SER A 1 90 ? -10.465 6.186 2.303 1.00 68.81 90 SER A N 1
ATOM 682 C CA . SER A 1 90 ? -11.703 5.911 3.030 1.00 68.81 90 SER A CA 1
ATOM 683 C C . SER A 1 90 ? -11.501 4.823 4.090 1.00 68.81 90 SER A C 1
ATOM 685 O O . SER A 1 90 ? -12.010 4.946 5.204 1.00 68.81 90 SER A O 1
ATOM 687 N N . GLY A 1 91 ? -10.741 3.774 3.762 1.00 70.56 91 GL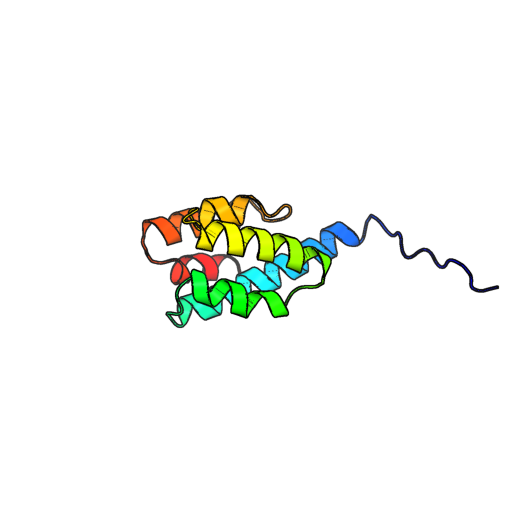Y A N 1
ATOM 688 C CA . GLY A 1 91 ? -10.451 2.663 4.669 1.00 70.56 91 GLY A CA 1
ATOM 689 C C . GLY A 1 91 ? -9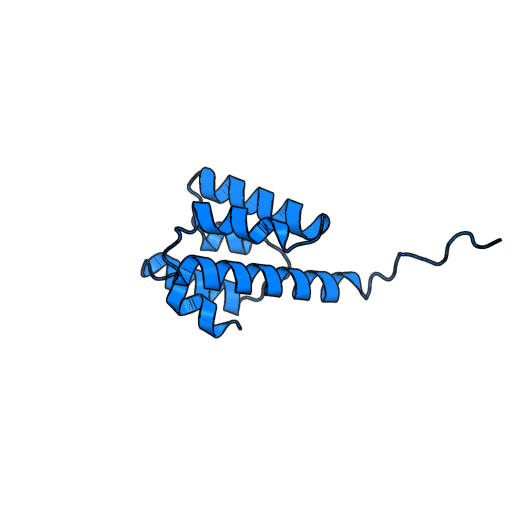.521 3.046 5.818 1.00 70.56 91 GLY A C 1
ATOM 690 O O . GLY A 1 91 ? -9.757 2.651 6.957 1.00 70.56 91 GLY A O 1
ATOM 691 N N . GLU A 1 92 ? -8.496 3.853 5.550 1.00 79.50 92 GLU A N 1
ATOM 692 C CA . GLU A 1 92 ? -7.537 4.320 6.554 1.00 79.50 92 GLU A CA 1
ATOM 693 C C . GLU A 1 92 ? -8.213 5.200 7.612 1.00 79.50 92 GLU A C 1
ATOM 695 O O . GLU A 1 92 ? -8.062 4.960 8.808 1.00 79.50 92 GLU A O 1
ATOM 700 N N . THR A 1 93 ? -9.040 6.156 7.178 1.00 68.12 93 THR A N 1
ATOM 701 C CA . THR A 1 93 ? -9.766 7.070 8.079 1.00 68.12 93 THR A CA 1
ATOM 702 C C . THR A 1 93 ? -10.785 6.331 8.953 1.00 68.12 93 THR A C 1
ATOM 704 O O . THR A 1 93 ? -11.003 6.696 10.108 1.00 68.12 93 THR A O 1
ATOM 707 N N . ALA A 1 94 ? -11.413 5.282 8.414 1.00 60.84 94 ALA A N 1
ATOM 708 C CA . ALA A 1 94 ? -12.418 4.484 9.112 1.00 60.84 94 ALA A CA 1
ATOM 709 C C . ALA A 1 94 ? -11.824 3.357 9.981 1.00 60.84 94 ALA A C 1
ATOM 711 O O . ALA A 1 94 ? -12.578 2.677 10.677 1.00 60.84 94 ALA A O 1
ATOM 712 N N . GLY A 1 95 ? -10.505 3.122 9.918 1.00 68.00 95 GLY A N 1
ATOM 713 C CA . GLY A 1 95 ? -9.866 1.943 10.515 1.00 68.00 95 GLY A CA 1
ATOM 714 C C . GLY A 1 95 ? -10.312 0.615 9.882 1.00 68.00 95 GLY A C 1
ATOM 715 O O . GLY A 1 95 ? -10.206 -0.428 10.519 1.00 68.00 95 GLY A O 1
ATOM 716 N N . LYS A 1 96 ? -10.836 0.667 8.651 1.00 69.69 96 LYS A N 1
ATOM 717 C CA . LYS A 1 96 ? -11.492 -0.417 7.898 1.00 69.69 96 LYS A CA 1
ATOM 718 C C . LYS A 1 96 ? -10.912 -0.524 6.487 1.00 69.69 96 LYS A C 1
ATOM 720 O O . LYS A 1 96 ? -11.594 -0.362 5.473 1.00 69.69 96 LYS A O 1
ATOM 725 N N . LEU A 1 97 ? -9.598 -0.699 6.427 1.00 69.44 97 LEU A N 1
ATOM 726 C CA . LEU A 1 97 ? -8.839 -0.827 5.179 1.00 69.44 97 LEU A CA 1
ATOM 727 C C . LEU A 1 97 ? -9.224 -2.080 4.376 1.00 69.44 97 LEU A C 1
ATOM 729 O O . LEU A 1 97 ? -9.116 -2.102 3.153 1.00 69.44 97 LEU A O 1
ATOM 733 N N . ASP A 1 98 ? -9.722 -3.095 5.064 1.00 64.44 98 ASP A N 1
ATOM 734 C CA . ASP A 1 98 ? -10.169 -4.376 4.545 1.00 64.44 98 ASP A CA 1
ATOM 735 C C . ASP A 1 98 ? -11.484 -4.335 3.760 1.00 64.44 98 ASP A C 1
ATOM 737 O O . ASP A 1 98 ? -11.571 -4.896 2.668 1.00 64.44 98 ASP A O 1
ATOM 741 N N . GLU A 1 99 ? -12.509 -3.657 4.280 1.00 62.28 99 GLU A N 1
ATOM 742 C CA . GLU A 1 99 ? -13.820 -3.561 3.617 1.00 62.28 99 GLU A CA 1
ATOM 743 C C . GLU A 1 99 ? -13.733 -2.793 2.280 1.00 62.28 99 GLU A C 1
ATOM 745 O O . GLU A 1 99 ? -14.505 -3.051 1.352 1.00 62.28 99 GLU A O 1
ATOM 750 N N . MET A 1 100 ? -12.780 -1.862 2.157 1.00 66.25 100 MET A N 1
ATOM 751 C CA . MET A 1 100 ? -12.685 -0.947 1.012 1.00 66.25 100 MET A CA 1
ATOM 752 C C . MET A 1 100 ? -11.913 -1.527 -0.174 1.00 66.25 100 MET A C 1
ATOM 754 O O . MET A 1 100 ? -12.277 -1.280 -1.323 1.00 66.25 100 MET A O 1
ATOM 758 N N . LEU A 1 101 ? -10.878 -2.334 0.066 1.00 62.44 101 LEU A N 1
ATOM 759 C CA . LEU A 1 101 ? -10.084 -2.917 -1.021 1.00 62.44 101 LEU A CA 1
ATOM 760 C C . LEU A 1 101 ? -10.814 -4.051 -1.761 1.00 62.44 101 LEU A C 1
ATOM 762 O O . LEU A 1 101 ? -10.488 -4.334 -2.911 1.00 62.44 101 LEU A O 1
ATOM 766 N N . HIS A 1 102 ? -11.858 -4.631 -1.161 1.00 61.09 102 HIS A N 1
ATOM 767 C CA . HIS A 1 102 ? -12.723 -5.622 -1.808 1.00 61.09 102 HIS A CA 1
ATOM 768 C C . HIS A 1 102 ? -13.516 -5.087 -3.013 1.00 61.09 102 HIS A C 1
ATOM 770 O O . HIS A 1 102 ? -13.953 -5.878 -3.840 1.00 61.09 102 HIS A O 1
ATOM 776 N N . HIS A 1 103 ? -13.694 -3.768 -3.147 1.00 54.44 103 HIS A N 1
ATOM 777 C CA . HIS A 1 103 ? -14.363 -3.168 -4.312 1.00 54.44 103 HIS A CA 1
ATOM 778 C C . HIS A 1 103 ? -13.415 -2.909 -5.498 1.00 54.44 103 HIS A C 1
ATOM 780 O O . HIS A 1 103 ? -13.863 -2.464 -6.555 1.00 54.44 103 HIS A O 1
ATOM 786 N N . TYR A 1 104 ? -12.112 -3.170 -5.335 1.00 46.53 104 TYR A N 1
ATOM 787 C CA . TYR A 1 104 ? -11.111 -3.050 -6.400 1.00 46.53 104 TYR A CA 1
ATOM 788 C C . TYR A 1 104 ? -10.919 -4.339 -7.215 1.00 46.53 104 TYR A C 1
ATOM 790 O O . TYR A 1 104 ? -10.353 -4.266 -8.308 1.00 46.53 104 TYR A O 1
ATOM 798 N N . SER A 1 105 ? -11.348 -5.492 -6.681 1.00 45.84 105 SER A N 1
ATOM 799 C CA . SER A 1 105 ? -11.197 -6.817 -7.302 1.00 45.84 105 SER A CA 1
ATOM 800 C C . SER A 1 105 ? -12.254 -7.108 -8.357 1.00 45.84 105 SER A C 1
ATOM 802 O O . SER A 1 105 ? -13.446 -6.905 -8.031 1.00 45.84 105 SER A O 1
#